Protein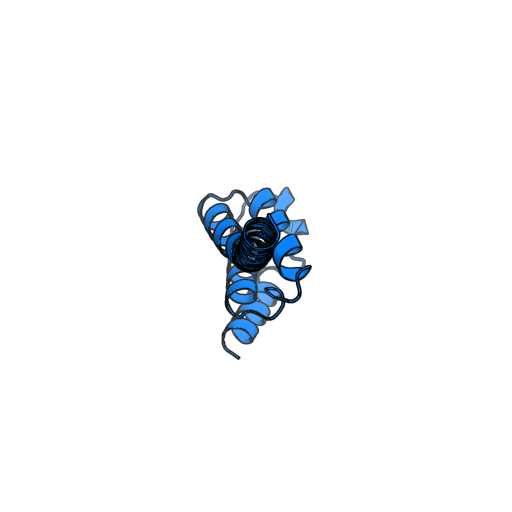 AF-A0A7K3IVN2-F1 (afdb_monomer_lite)

Structure (mmCIF, N/CA/C/O backbone):
data_AF-A0A7K3IVN2-F1
#
_entry.id   AF-A0A7K3IVN2-F1
#
loop_
_atom_site.group_PDB
_atom_site.id
_atom_site.type_symbol
_atom_site.label_atom_id
_atom_site.label_alt_id
_atom_site.label_comp_id
_atom_site.label_asym_id
_atom_site.label_entity_id
_atom_site.label_seq_id
_atom_site.pdbx_PDB_ins_code
_atom_site.Cartn_x
_atom_site.Cartn_y
_atom_site.Cartn_z
_atom_site.occupancy
_atom_site.B_iso_or_equiv
_atom_site.auth_seq_id
_atom_site.auth_comp_id
_atom_site.auth_asym_id
_atom_site.auth_atom_id
_atom_site.pdbx_PDB_model_num
ATOM 1 N N . MET A 1 1 ? 7.313 24.704 -37.315 1.00 57.50 1 MET A N 1
ATOM 2 C CA . MET A 1 1 ? 6.216 23.753 -37.003 1.00 57.50 1 MET A CA 1
ATOM 3 C C . MET A 1 1 ? 6.708 22.354 -36.621 1.00 57.50 1 MET A C 1
ATOM 5 O O . MET A 1 1 ? 6.332 21.896 -35.553 1.00 57.50 1 MET A O 1
ATOM 9 N N . LYS A 1 2 ? 7.615 21.708 -37.381 1.00 55.72 2 LYS A N 1
ATOM 10 C CA . LYS A 1 2 ? 8.184 20.383 -37.018 1.00 55.72 2 LYS A CA 1
ATOM 11 C C . LYS A 1 2 ? 8.831 20.323 -35.619 1.00 55.72 2 LYS A C 1
ATOM 13 O O . LYS A 1 2 ? 8.625 19.360 -34.894 1.00 55.72 2 LYS A O 1
ATOM 18 N N . LYS A 1 3 ? 9.554 21.378 -35.213 1.00 64.56 3 LYS A N 1
ATOM 19 C CA . LYS A 1 3 ? 10.198 21.467 -33.886 1.00 64.56 3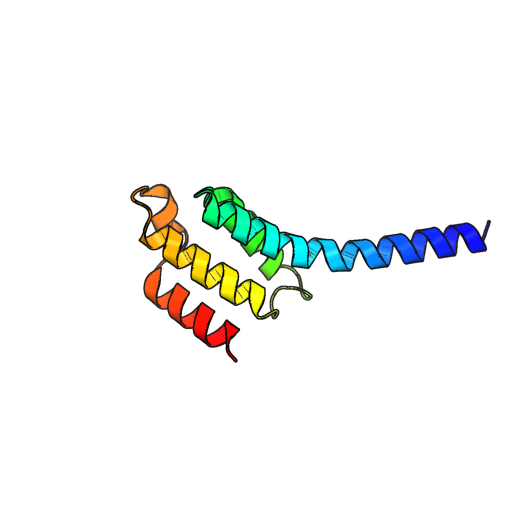 LYS A CA 1
ATOM 20 C C . LYS A 1 3 ? 9.203 21.612 -32.721 1.00 64.56 3 LYS A C 1
ATOM 22 O O . LYS A 1 3 ? 9.474 21.111 -31.641 1.00 64.56 3 LYS A O 1
ATOM 27 N N . LEU A 1 4 ? 8.050 22.250 -32.953 1.00 77.19 4 LEU A N 1
ATOM 28 C CA . LEU A 1 4 ? 6.997 22.411 -31.942 1.00 77.19 4 LEU A CA 1
ATOM 29 C C . LEU A 1 4 ? 6.212 21.105 -31.748 1.00 77.19 4 LEU A C 1
ATOM 31 O O . LEU A 1 4 ? 5.939 20.720 -30.620 1.00 77.19 4 LEU A O 1
ATOM 35 N N . PHE A 1 5 ? 5.937 20.382 -32.837 1.00 78.56 5 PHE A N 1
ATOM 36 C CA . PHE A 1 5 ? 5.322 19.051 -32.782 1.00 78.56 5 PHE A CA 1
ATOM 37 C C . PHE A 1 5 ? 6.196 18.031 -32.036 1.00 78.56 5 PHE A C 1
ATOM 39 O O . PHE A 1 5 ? 5.688 17.269 -31.222 1.00 78.56 5 PHE A O 1
ATOM 46 N N . LEU A 1 6 ? 7.516 18.059 -32.260 1.00 79.75 6 LEU A N 1
ATOM 47 C CA . LEU A 1 6 ? 8.483 17.239 -31.519 1.00 79.75 6 LEU A CA 1
ATOM 48 C C . LEU A 1 6 ? 8.508 17.572 -30.020 1.00 79.75 6 LEU A C 1
ATOM 50 O O . LEU A 1 6 ? 8.557 16.666 -29.195 1.00 79.75 6 LEU A O 1
ATOM 54 N N . LEU A 1 7 ? 8.424 18.857 -29.668 1.00 80.38 7 LEU A N 1
ATOM 55 C CA . LEU A 1 7 ? 8.351 19.313 -28.277 1.00 80.38 7 LEU A CA 1
ATOM 56 C C . LEU A 1 7 ? 7.071 18.836 -27.581 1.00 80.38 7 LEU A C 1
ATOM 58 O O . LEU A 1 7 ? 7.143 18.300 -26.480 1.00 80.38 7 LEU A O 1
ATOM 62 N N . ILE A 1 8 ? 5.917 18.962 -28.241 1.00 78.00 8 ILE A N 1
ATOM 63 C CA . ILE A 1 8 ? 4.634 18.485 -27.705 1.00 78.00 8 ILE A CA 1
ATOM 64 C C . ILE A 1 8 ? 4.664 16.961 -27.528 1.00 78.00 8 ILE A C 1
ATOM 66 O O . ILE A 1 8 ? 4.302 16.472 -26.464 1.00 78.00 8 ILE A O 1
ATOM 70 N N . ALA A 1 9 ? 5.182 16.216 -28.510 1.00 75.19 9 ALA A N 1
ATOM 71 C CA . ALA A 1 9 ? 5.307 14.763 -28.418 1.00 75.19 9 ALA A CA 1
ATOM 72 C C . ALA A 1 9 ? 6.203 14.315 -27.246 1.00 75.19 9 ALA A C 1
ATOM 74 O O . ALA A 1 9 ? 5.839 13.399 -26.512 1.00 75.19 9 ALA A O 1
ATOM 75 N N . VAL A 1 10 ? 7.341 14.981 -27.017 1.00 73.94 10 VAL A N 1
ATOM 76 C CA . VAL A 1 10 ? 8.242 14.675 -25.889 1.00 73.94 10 VAL A CA 1
ATOM 77 C C . VAL A 1 10 ? 7.584 14.963 -24.535 1.00 73.94 10 VAL A C 1
ATOM 79 O O . VAL A 1 10 ? 7.725 14.165 -23.608 1.00 73.94 10 VAL A O 1
ATOM 82 N N . ILE A 1 11 ? 6.825 16.056 -24.418 1.00 69.12 11 ILE A N 1
ATOM 83 C CA . ILE A 1 11 ? 6.111 16.417 -23.182 1.00 69.12 11 ILE A CA 1
ATOM 84 C C . ILE A 1 11 ? 4.962 15.435 -22.893 1.00 69.12 11 ILE A C 1
ATOM 86 O O . ILE A 1 11 ? 4.731 15.068 -21.743 1.00 69.12 11 ILE A O 1
ATOM 90 N N . SER A 1 12 ? 4.253 14.954 -23.917 1.00 63.38 12 SER A N 1
ATOM 91 C CA . SER A 1 12 ? 3.180 13.964 -23.739 1.00 63.38 12 SER A CA 1
ATOM 92 C C . SER A 1 12 ? 3.693 12.601 -23.260 1.00 63.38 12 SER A C 1
ATOM 94 O O . SER A 1 12 ? 3.002 11.907 -22.516 1.00 63.38 12 SER A O 1
ATOM 96 N N . ILE A 1 13 ? 4.909 12.209 -23.651 1.00 63.50 13 ILE A N 1
ATOM 97 C CA . ILE A 1 13 ? 5.506 10.931 -23.235 1.00 63.50 13 ILE A CA 1
ATOM 98 C C . ILE A 1 13 ? 5.989 11.000 -21.779 1.00 63.50 13 ILE A C 1
ATOM 100 O O . ILE A 1 13 ? 5.859 10.019 -21.045 1.00 63.50 13 ILE A O 1
ATOM 104 N N . SER A 1 14 ? 6.518 12.144 -21.333 1.00 58.81 14 SER A N 1
ATOM 105 C CA . SER A 1 14 ? 7.060 12.300 -19.977 1.00 58.81 14 SER A CA 1
ATOM 106 C C . SER A 1 14 ? 5.977 12.376 -18.891 1.00 58.81 14 SER A C 1
ATOM 108 O O . SER A 1 14 ? 6.165 11.805 -17.813 1.00 58.81 14 SER A O 1
ATOM 110 N N . THR A 1 15 ? 4.812 12.971 -19.171 1.00 55.94 15 THR A N 1
ATOM 111 C CA . THR A 1 15 ? 3.684 13.030 -18.215 1.00 55.94 15 THR A CA 1
ATOM 112 C C . THR A 1 15 ? 3.005 11.675 -18.001 1.00 55.94 15 THR A C 1
ATOM 114 O O . THR A 1 15 ? 2.593 11.360 -16.882 1.00 55.94 15 THR A O 1
ATOM 117 N N . GLY A 1 16 ? 2.959 10.821 -19.029 1.00 56.19 16 GLY A N 1
ATOM 118 C CA . GLY A 1 16 ? 2.371 9.481 -18.930 1.00 56.19 16 GLY A CA 1
ATOM 119 C C . GLY A 1 16 ? 3.118 8.540 -17.975 1.00 56.19 16 GLY A C 1
ATOM 120 O O . GLY A 1 16 ? 2.510 7.642 -17.397 1.00 56.19 16 GLY A O 1
ATOM 121 N N . VAL A 1 17 ? 4.425 8.749 -17.769 1.00 53.81 17 VAL A N 1
ATOM 122 C CA . VAL A 1 17 ? 5.250 7.924 -16.864 1.00 53.81 17 VAL A CA 1
ATOM 123 C C . VAL A 1 17 ? 5.015 8.275 -15.394 1.00 53.81 17 VAL A C 1
ATOM 125 O O . VAL A 1 17 ? 4.963 7.385 -14.548 1.00 53.81 17 VAL A O 1
ATOM 128 N N . TRP A 1 18 ? 4.847 9.561 -15.088 1.00 56.31 18 TRP A N 1
ATOM 129 C CA . TRP A 1 18 ? 4.668 10.048 -13.716 1.00 56.31 18 TRP A CA 1
ATOM 130 C C . TRP A 1 18 ? 3.242 9.858 -13.198 1.00 56.31 18 TRP A C 1
ATOM 132 O O . TRP A 1 18 ? 3.054 9.609 -12.008 1.00 56.31 18 TRP A O 1
ATOM 142 N N . ALA A 1 19 ? 2.243 9.888 -14.084 1.00 67.31 19 ALA A N 1
ATOM 143 C CA . ALA A 1 19 ? 0.844 9.699 -13.705 1.00 67.31 19 ALA A CA 1
ATOM 144 C C . ALA A 1 19 ? 0.582 8.350 -13.008 1.00 67.31 19 ALA A C 1
ATOM 146 O O . ALA A 1 19 ? -0.230 8.287 -12.089 1.00 67.31 19 ALA A O 1
ATOM 147 N N . GLN A 1 20 ? 1.286 7.286 -13.410 1.00 76.56 20 GLN A N 1
ATOM 148 C CA . GLN A 1 20 ? 1.032 5.921 -12.930 1.00 76.56 20 GLN A CA 1
ATOM 149 C C . GLN A 1 20 ? 1.599 5.684 -11.529 1.00 76.56 20 GLN A C 1
ATOM 151 O O . GLN A 1 20 ? 0.888 5.219 -10.644 1.00 76.56 20 GLN A O 1
ATOM 156 N N . LYS A 1 21 ? 2.839 6.117 -11.266 1.00 86.19 21 LYS A N 1
ATOM 157 C CA . LYS A 1 21 ? 3.385 6.121 -9.896 1.00 86.19 21 LYS A CA 1
ATOM 158 C C . LYS A 1 21 ? 2.647 7.109 -8.989 1.00 86.19 21 LYS A C 1
ATOM 160 O O . LYS A 1 21 ? 2.478 6.833 -7.806 1.00 86.19 21 LYS A O 1
ATOM 165 N N . GLY A 1 22 ? 2.118 8.199 -9.551 1.00 89.69 22 GLY A N 1
ATOM 166 C CA . GLY A 1 22 ? 1.220 9.112 -8.845 1.00 89.69 22 GLY A CA 1
ATOM 167 C C . GLY A 1 22 ? -0.060 8.443 -8.328 1.00 89.69 22 GLY A C 1
ATOM 168 O O . GLY A 1 22 ? -0.572 8.859 -7.292 1.00 89.69 22 GLY A O 1
ATOM 169 N N . LYS A 1 23 ? -0.550 7.370 -8.972 1.00 92.75 23 LYS A N 1
ATOM 170 C CA . LYS A 1 23 ? -1.681 6.577 -8.453 1.00 92.75 23 LYS A CA 1
ATOM 171 C C . LYS A 1 23 ? -1.329 5.825 -7.175 1.00 92.75 23 LYS A C 1
ATOM 173 O O . LYS A 1 23 ? -2.159 5.772 -6.278 1.00 92.75 23 LYS A O 1
ATOM 178 N N . VAL A 1 24 ? -0.099 5.328 -7.052 1.00 95.75 24 VAL A N 1
ATOM 179 C CA . VAL A 1 24 ? 0.381 4.686 -5.817 1.00 95.75 24 VAL A CA 1
ATOM 180 C C . VAL A 1 24 ? 0.435 5.699 -4.675 1.00 95.75 24 VAL A C 1
ATOM 182 O O . VAL A 1 24 ? -0.056 5.430 -3.584 1.00 95.75 24 VAL A O 1
ATOM 185 N N . THR A 1 25 ? 0.958 6.901 -4.932 1.00 95.88 25 THR A N 1
ATOM 186 C CA . THR A 1 25 ? 0.950 7.993 -3.945 1.00 95.88 25 THR A CA 1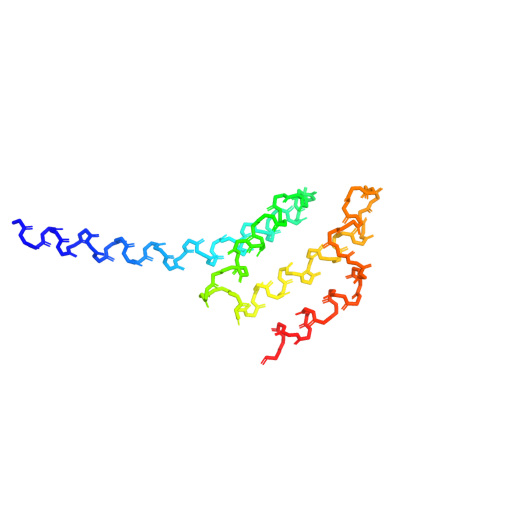
ATOM 187 C C . THR A 1 25 ? -0.472 8.401 -3.558 1.00 95.88 25 THR A C 1
ATOM 189 O O . THR A 1 25 ? -0.754 8.596 -2.378 1.00 95.88 25 THR A O 1
ATOM 192 N N . ALA A 1 26 ? -1.387 8.493 -4.527 1.00 96.00 26 ALA A N 1
ATOM 193 C CA . ALA A 1 26 ? -2.790 8.785 -4.251 1.00 96.00 26 ALA A CA 1
ATOM 194 C C . ALA A 1 26 ? -3.442 7.686 -3.399 1.00 96.00 26 ALA A C 1
ATOM 196 O O . ALA A 1 26 ? -4.152 8.006 -2.452 1.00 96.00 26 ALA A O 1
ATOM 197 N N . ALA A 1 27 ? -3.163 6.410 -3.690 1.00 98.06 27 ALA A N 1
ATOM 198 C CA . ALA A 1 27 ? -3.654 5.291 -2.896 1.00 98.06 27 ALA A CA 1
ATOM 199 C C . ALA A 1 27 ? -3.197 5.392 -1.438 1.00 98.06 27 ALA A C 1
ATOM 201 O O . ALA A 1 27 ? -4.035 5.312 -0.548 1.00 98.06 27 ALA A O 1
ATOM 202 N N . LEU A 1 28 ? -1.907 5.648 -1.194 1.00 98.25 28 LEU A N 1
ATOM 203 C CA . LEU A 1 28 ? -1.375 5.859 0.158 1.00 98.25 28 LEU A CA 1
ATOM 204 C C . LEU A 1 28 ? -2.106 6.991 0.888 1.00 98.25 28 LEU A C 1
ATOM 206 O O . LEU A 1 28 ? -2.564 6.792 2.008 1.00 98.25 28 LEU A O 1
ATOM 210 N N . SER A 1 29 ? -2.314 8.130 0.226 1.00 98.19 29 SER A N 1
ATOM 211 C CA . SER A 1 29 ? -3.045 9.248 0.828 1.00 98.19 29 SER A CA 1
ATOM 212 C C . SER A 1 29 ? -4.511 8.908 1.125 1.00 98.19 29 SER A C 1
ATOM 214 O O . SER A 1 29 ? -5.039 9.303 2.161 1.00 98.19 29 SER A O 1
ATOM 216 N N . PHE A 1 30 ? -5.184 8.150 0.254 1.00 98.25 30 PHE A N 1
ATOM 217 C CA . PHE A 1 30 ? -6.552 7.692 0.510 1.00 98.25 30 PHE A CA 1
ATOM 218 C C . PHE A 1 30 ? -6.630 6.676 1.651 1.00 98.25 30 PHE A C 1
ATOM 220 O O . PHE A 1 30 ? -7.600 6.715 2.405 1.00 98.25 30 PHE A O 1
ATOM 227 N N . ILE A 1 31 ? -5.624 5.809 1.807 1.00 98.12 31 ILE A N 1
ATOM 228 C CA . ILE A 1 31 ? -5.519 4.885 2.947 1.00 98.12 31 ILE A CA 1
ATOM 229 C C . ILE A 1 31 ? -5.411 5.682 4.247 1.00 98.12 31 ILE A C 1
ATOM 231 O O . ILE A 1 31 ? -6.186 5.441 5.165 1.00 98.12 31 ILE A O 1
ATOM 235 N N . GLU A 1 32 ? -4.521 6.676 4.304 1.00 97.25 32 GLU A N 1
ATOM 236 C CA . GLU A 1 32 ? -4.357 7.549 5.478 1.00 97.25 32 GLU A CA 1
ATOM 237 C C . GLU A 1 32 ? -5.641 8.314 5.835 1.00 97.25 32 GLU A C 1
ATOM 239 O O . GLU A 1 32 ? -5.911 8.573 7.003 1.00 97.25 32 GLU A O 1
ATOM 244 N N . GLN A 1 33 ? -6.457 8.651 4.835 1.00 96.88 33 GLN A N 1
ATOM 245 C CA . GLN A 1 33 ? -7.754 9.310 5.017 1.00 96.88 33 GLN A CA 1
ATOM 246 C C . GLN A 1 33 ? -8.898 8.338 5.366 1.00 96.88 33 GLN A C 1
ATOM 248 O O . GLN A 1 33 ? -10.031 8.782 5.549 1.00 96.88 33 GLN A O 1
ATOM 253 N N . GLY A 1 34 ? -8.656 7.022 5.386 1.00 95.62 34 GLY A N 1
ATOM 254 C CA . GLY A 1 34 ? -9.697 5.998 5.545 1.00 95.62 34 GLY A CA 1
ATOM 255 C C . GLY A 1 34 ? -10.644 5.868 4.342 1.00 95.62 34 GLY A C 1
ATOM 256 O O . GLY A 1 34 ? -11.661 5.178 4.412 1.00 95.62 34 GLY A O 1
ATOM 257 N N . ALA A 1 35 ? -10.330 6.505 3.211 1.00 96.81 35 ALA A N 1
ATOM 258 C CA . ALA A 1 35 ? -11.120 6.467 1.983 1.00 96.81 35 ALA A CA 1
ATOM 259 C C . ALA A 1 35 ? -10.822 5.191 1.171 1.00 96.81 35 ALA A C 1
ATOM 261 O O . ALA A 1 35 ? -10.355 5.258 0.030 1.00 96.81 35 ALA A O 1
ATOM 262 N N . LEU A 1 36 ? -11.090 4.020 1.761 1.00 97.19 36 LEU A N 1
ATOM 263 C CA . LEU A 1 36 ? -10.641 2.722 1.239 1.00 97.19 36 LEU A CA 1
ATOM 264 C C . LEU A 1 36 ? -11.208 2.376 -0.146 1.00 97.19 36 LEU A C 1
ATOM 266 O O . LEU A 1 36 ? -10.508 1.768 -0.948 1.00 97.19 36 LEU A O 1
ATOM 270 N N . ASP A 1 37 ? -12.408 2.841 -0.495 1.00 96.88 37 ASP A N 1
ATOM 271 C CA . ASP A 1 37 ? -12.937 2.700 -1.862 1.00 96.88 37 ASP A CA 1
ATOM 272 C C . ASP A 1 37 ? -12.015 3.347 -2.909 1.00 96.88 37 ASP A C 1
ATOM 274 O O . ASP A 1 37 ? -11.618 2.724 -3.892 1.00 96.88 37 ASP A O 1
ATOM 278 N N . LYS A 1 38 ? -11.611 4.599 -2.659 1.00 96.69 38 LYS A N 1
ATOM 279 C CA . LYS A 1 38 ? -10.737 5.357 -3.564 1.00 96.69 38 LYS A CA 1
ATOM 280 C C . LYS A 1 38 ? -9.319 4.798 -3.567 1.00 96.69 38 LYS A C 1
ATOM 282 O O . LYS A 1 38 ? -8.658 4.795 -4.605 1.00 96.69 38 LYS A O 1
ATOM 287 N N . ALA A 1 39 ? -8.851 4.323 -2.412 1.00 97.88 39 ALA A N 1
ATOM 288 C CA . ALA A 1 39 ? -7.571 3.637 -2.309 1.00 97.88 39 ALA A CA 1
ATOM 289 C C . ALA A 1 39 ? -7.544 2.378 -3.183 1.00 97.88 39 ALA A C 1
ATOM 291 O O . ALA A 1 39 ? -6.582 2.180 -3.924 1.00 97.88 39 ALA A O 1
ATOM 292 N N . LYS A 1 40 ? -8.618 1.578 -3.149 1.00 96.69 40 LYS A N 1
ATOM 293 C CA . LYS A 1 40 ? -8.760 0.377 -3.971 1.00 96.69 40 LYS A CA 1
ATOM 294 C C . LYS A 1 40 ? -8.723 0.700 -5.460 1.00 96.69 40 LYS A C 1
ATOM 296 O O . LYS A 1 40 ? -7.916 0.119 -6.175 1.00 96.69 40 LYS A O 1
ATOM 301 N N . GLU A 1 41 ? -9.519 1.662 -5.919 1.00 96.31 41 GLU A N 1
ATOM 302 C CA . GLU A 1 41 ? -9.521 2.079 -7.330 1.00 96.31 41 GLU A CA 1
ATOM 303 C C . GLU A 1 41 ? -8.133 2.545 -7.800 1.00 96.31 41 GLU A C 1
ATOM 305 O O . GLU A 1 41 ? -7.682 2.206 -8.897 1.00 96.31 41 GLU A O 1
ATOM 310 N N . ALA A 1 42 ? -7.431 3.314 -6.963 1.00 96.50 42 ALA A N 1
ATOM 311 C CA . ALA A 1 42 ? -6.089 3.794 -7.268 1.00 96.50 42 ALA A CA 1
ATOM 312 C C . ALA A 1 42 ? -5.053 2.656 -7.307 1.00 96.50 42 ALA A C 1
ATOM 314 O O . ALA A 1 42 ? -4.194 2.654 -8.193 1.00 96.50 42 ALA A O 1
ATOM 315 N N . LEU A 1 43 ? -5.145 1.685 -6.392 1.00 96.75 43 LEU A N 1
ATOM 316 C CA . LEU A 1 43 ? -4.299 0.487 -6.379 1.00 96.75 43 LEU A CA 1
ATOM 317 C C . LEU A 1 43 ? -4.567 -0.421 -7.577 1.00 96.75 43 LEU A C 1
ATOM 319 O O . LEU A 1 43 ? -3.616 -0.833 -8.236 1.00 96.75 43 LEU A O 1
ATOM 323 N N . ASP A 1 44 ? -5.830 -0.691 -7.898 1.00 95.94 44 ASP A N 1
ATOM 324 C CA . ASP A 1 44 ? -6.217 -1.519 -9.043 1.00 95.94 44 ASP A CA 1
ATOM 325 C C . ASP A 1 44 ? -5.676 -0.904 -10.347 1.00 95.94 44 ASP A C 1
ATOM 327 O O . ASP A 1 44 ? -5.068 -1.594 -11.169 1.00 95.94 44 ASP A O 1
ATOM 331 N N . ALA A 1 45 ? -5.784 0.422 -10.499 1.00 94.12 45 ALA A N 1
ATOM 332 C CA . ALA A 1 45 ? -5.182 1.141 -11.620 1.00 94.12 45 ALA A CA 1
ATOM 333 C C . ALA A 1 45 ? -3.644 1.043 -11.637 1.00 94.12 45 ALA A C 1
ATOM 335 O O . ALA A 1 45 ? -3.050 0.897 -12.707 1.00 94.12 45 ALA A O 1
ATOM 336 N N . ALA A 1 46 ? -2.989 1.105 -10.473 1.00 94.81 46 ALA A N 1
ATOM 337 C CA . ALA A 1 46 ? -1.538 0.961 -10.372 1.00 94.81 46 ALA A CA 1
ATOM 338 C C . ALA A 1 46 ? -1.063 -0.461 -10.726 1.00 94.81 46 ALA A C 1
ATOM 340 O O . ALA A 1 46 ? -0.028 -0.607 -11.380 1.00 94.81 46 ALA A O 1
ATOM 341 N N . PHE A 1 47 ? -1.815 -1.500 -10.354 1.00 95.38 47 PHE A N 1
ATOM 342 C CA . PHE A 1 47 ? -1.519 -2.891 -10.716 1.00 95.38 47 PHE A CA 1
ATOM 343 C C . PHE A 1 47 ? -1.822 -3.216 -12.181 1.00 95.38 47 PHE A C 1
ATOM 345 O O . PHE A 1 47 ? -1.167 -4.080 -12.759 1.00 95.38 47 PHE A O 1
ATOM 352 N N . ALA A 1 48 ? -2.754 -2.504 -12.813 1.00 94.19 48 ALA A N 1
ATOM 353 C CA . ALA A 1 48 ? -3.035 -2.650 -14.240 1.00 94.19 48 ALA A CA 1
ATOM 354 C C . ALA A 1 48 ? -1.950 -2.036 -15.147 1.00 94.19 48 ALA A C 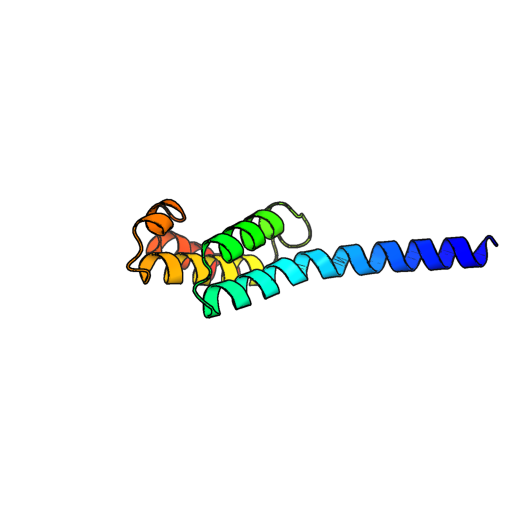1
ATOM 356 O O . ALA A 1 48 ? -1.957 -2.264 -16.357 1.00 94.19 48 ALA A O 1
ATOM 357 N N . ASN A 1 49 ? -1.023 -1.239 -14.600 1.00 91.81 49 ASN A N 1
ATOM 358 C CA . ASN A 1 49 ? 0.001 -0.557 -15.384 1.00 91.81 49 ASN A CA 1
ATOM 359 C C . ASN A 1 49 ? 1.389 -1.196 -15.235 1.00 91.81 49 ASN A C 1
ATOM 361 O O . ASN A 1 49 ? 1.946 -1.243 -14.141 1.00 91.81 49 ASN A O 1
ATOM 365 N N . GLU A 1 50 ? 2.009 -1.569 -16.357 1.00 90.44 50 GLU A N 1
ATOM 366 C CA . GLU A 1 50 ? 3.349 -2.182 -16.423 1.00 90.44 50 GLU A CA 1
ATOM 367 C C . GLU A 1 50 ? 4.440 -1.421 -15.651 1.00 90.44 50 GLU A C 1
ATOM 369 O O . GLU A 1 50 ? 5.369 -2.024 -15.126 1.00 90.44 50 GLU A O 1
ATOM 374 N N . LYS A 1 51 ? 4.345 -0.089 -15.554 1.00 88.44 51 LYS A N 1
ATOM 375 C CA . LYS A 1 51 ? 5.377 0.741 -14.908 1.00 88.44 51 LYS A CA 1
ATOM 376 C C . LYS A 1 51 ? 5.237 0.845 -13.392 1.00 88.44 51 LYS A C 1
ATOM 378 O O . LYS A 1 51 ? 6.163 1.330 -12.737 1.00 88.44 51 LYS A O 1
ATOM 383 N N . SER A 1 52 ? 4.089 0.458 -12.845 1.00 92.94 52 SER A N 1
ATOM 384 C CA . SER A 1 52 ? 3.821 0.489 -11.405 1.00 92.94 52 SER A CA 1
ATOM 385 C C . SER A 1 52 ? 3.511 -0.882 -10.825 1.00 92.94 52 SER A C 1
ATOM 387 O O . SER A 1 52 ? 3.794 -1.073 -9.649 1.00 92.94 52 SER A O 1
ATOM 389 N N . LYS A 1 53 ? 3.016 -1.852 -11.599 1.00 93.19 53 LYS A N 1
ATOM 390 C CA . LYS A 1 53 ? 2.608 -3.167 -11.078 1.00 93.19 53 LYS A CA 1
ATOM 391 C C . LYS A 1 53 ? 3.720 -3.907 -10.328 1.00 93.19 53 LYS A C 1
ATOM 393 O O . LYS A 1 53 ? 3.444 -4.551 -9.325 1.00 93.19 53 LYS A O 1
ATOM 398 N N . ASP A 1 54 ? 4.966 -3.759 -10.778 1.00 93.62 54 ASP A N 1
ATOM 399 C CA . ASP A 1 54 ? 6.140 -4.419 -10.192 1.00 93.62 54 ASP A CA 1
ATOM 400 C C . ASP A 1 54 ? 6.985 -3.475 -9.327 1.00 93.62 54 ASP A C 1
ATOM 402 O O . ASP A 1 54 ? 8.079 -3.812 -8.886 1.00 93.62 54 ASP A O 1
ATOM 406 N N . TRP A 1 55 ? 6.499 -2.259 -9.077 1.00 95.06 55 TRP A N 1
ATOM 407 C CA . TRP A 1 55 ? 7.210 -1.301 -8.245 1.00 95.06 55 TRP A CA 1
ATOM 408 C C . TRP A 1 55 ? 6.998 -1.630 -6.766 1.00 95.06 55 TRP A C 1
ATOM 410 O O . TRP A 1 55 ? 5.857 -1.764 -6.325 1.00 95.06 55 TRP A O 1
ATOM 420 N N . PHE A 1 56 ? 8.085 -1.686 -5.989 1.00 96.19 56 PHE A N 1
ATOM 421 C CA . PHE A 1 56 ? 8.051 -2.020 -4.558 1.00 96.19 56 PHE A CA 1
ATOM 422 C C . PHE A 1 56 ? 6.981 -1.228 -3.785 1.00 96.19 56 PHE A C 1
ATOM 424 O O . PHE A 1 56 ? 6.253 -1.775 -2.961 1.00 96.19 56 PHE A O 1
ATOM 431 N N . ASN A 1 57 ? 6.820 0.060 -4.111 1.00 96.50 57 ASN A N 1
ATOM 432 C CA . ASN A 1 57 ? 5.895 0.941 -3.410 1.00 96.50 57 ASN A CA 1
ATOM 433 C C . ASN A 1 57 ? 4.417 0.602 -3.689 1.00 96.50 57 ASN A C 1
ATOM 435 O O . ASN A 1 57 ? 3.554 0.885 -2.865 1.00 96.50 57 ASN A O 1
ATOM 439 N N . THR A 1 58 ? 4.111 -0.031 -4.825 1.00 97.50 58 THR A N 1
ATOM 440 C CA . THR A 1 58 ? 2.760 -0.528 -5.134 1.00 97.50 58 THR A CA 1
ATOM 441 C C . THR A 1 58 ? 2.394 -1.684 -4.210 1.00 97.50 58 THR A C 1
ATOM 443 O O . THR A 1 58 ? 1.286 -1.725 -3.679 1.00 97.50 58 THR A O 1
ATOM 446 N N . TYR A 1 59 ? 3.342 -2.584 -3.940 1.00 98.19 59 TYR A N 1
ATOM 447 C CA . TYR A 1 59 ? 3.153 -3.664 -2.972 1.00 98.19 59 TYR A CA 1
ATOM 448 C C . TYR A 1 59 ? 3.128 -3.146 -1.533 1.00 98.19 59 TYR A C 1
ATOM 450 O O . TYR A 1 59 ? 2.280 -3.571 -0.755 1.00 98.19 59 TYR A O 1
ATOM 458 N N . PHE A 1 60 ? 3.958 -2.155 -1.200 1.00 98.38 60 PHE A N 1
ATOM 459 C CA . PHE A 1 60 ? 3.879 -1.470 0.092 1.00 98.38 60 PHE A CA 1
ATOM 460 C C . PHE A 1 60 ? 2.495 -0.840 0.318 1.00 98.38 60 PHE A C 1
ATOM 462 O O . PHE A 1 60 ? 1.880 -1.044 1.365 1.00 98.38 60 PHE A O 1
ATOM 469 N N . ALA A 1 61 ? 1.963 -0.136 -0.685 1.00 98.25 61 ALA A N 1
ATOM 470 C CA . ALA A 1 61 ? 0.621 0.436 -0.635 1.00 98.25 61 ALA A CA 1
ATOM 471 C C . ALA A 1 61 ? -0.472 -0.643 -0.541 1.00 98.25 61 ALA A C 1
ATOM 473 O O . ALA A 1 61 ? -1.425 -0.460 0.213 1.00 98.25 61 ALA A O 1
ATOM 474 N N . LYS A 1 62 ? -0.323 -1.789 -1.228 1.00 98.31 62 LYS A N 1
ATOM 475 C CA . LYS A 1 62 ? -1.227 -2.943 -1.068 1.00 98.31 62 LYS A CA 1
ATOM 476 C C . LYS A 1 62 ? -1.212 -3.475 0.369 1.00 98.31 62 LYS A C 1
ATOM 478 O O . LYS A 1 62 ? -2.276 -3.726 0.929 1.00 98.31 62 LYS A O 1
ATOM 483 N N . GLY A 1 63 ? -0.032 -3.609 0.973 1.00 98.38 63 GLY A N 1
ATOM 484 C CA . GLY A 1 63 ? 0.105 -4.044 2.362 1.00 98.38 63 GLY A CA 1
ATOM 485 C C . GLY A 1 63 ? 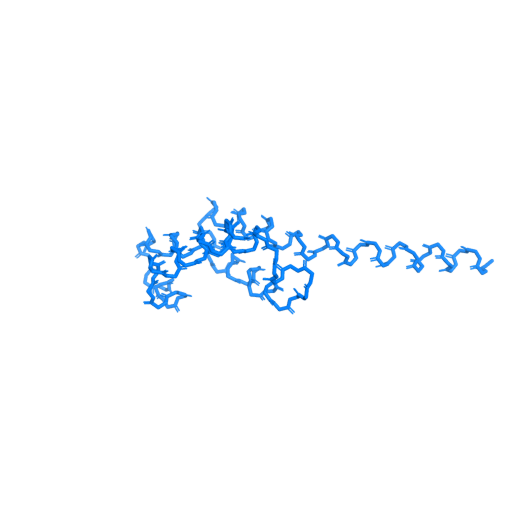-0.616 -3.108 3.330 1.00 98.38 63 GLY A C 1
ATOM 486 O O . GLY A 1 63 ? -1.430 -3.551 4.141 1.00 98.38 63 GLY A O 1
ATOM 487 N N . LYS A 1 64 ? -0.399 -1.797 3.169 1.00 98.44 64 LYS A N 1
ATOM 488 C CA . LYS A 1 64 ? -1.082 -0.755 3.951 1.00 98.44 64 LYS A CA 1
ATOM 489 C C . LYS A 1 64 ? -2.592 -0.798 3.769 1.00 98.44 64 LYS A C 1
ATOM 491 O O . LYS A 1 64 ? -3.330 -0.660 4.738 1.00 98.44 64 LYS A O 1
ATOM 496 N N . PHE A 1 65 ? -3.045 -1.011 2.540 1.00 98.50 65 PHE A N 1
ATOM 497 C CA . PHE A 1 65 ? -4.459 -1.094 2.218 1.00 98.50 65 PHE A CA 1
ATOM 498 C C . PHE A 1 65 ? -5.135 -2.273 2.916 1.00 98.50 65 PHE A C 1
ATOM 500 O O . PHE A 1 65 ? -6.138 -2.063 3.589 1.00 98.50 65 PHE A O 1
ATOM 507 N N . CYS A 1 66 ? -4.583 -3.488 2.818 1.00 98.12 66 CYS A N 1
ATOM 508 C CA . CYS A 1 66 ? -5.200 -4.638 3.480 1.00 98.12 66 CYS A CA 1
ATOM 509 C C . CYS A 1 66 ? -5.110 -4.555 5.015 1.00 98.12 66 CYS A C 1
ATOM 511 O O . CYS A 1 66 ? -6.043 -4.983 5.688 1.00 98.12 66 CYS A O 1
ATOM 513 N N . GLN A 1 67 ? -4.073 -3.928 5.585 1.00 98.00 67 GLN A N 1
ATOM 514 C CA . GLN A 1 67 ? -4.079 -3.594 7.018 1.00 98.00 67 GLN A CA 1
ATOM 515 C C . GLN A 1 67 ? -5.225 -2.647 7.379 1.00 98.00 67 GLN A C 1
ATOM 517 O O . GLN A 1 67 ? -5.979 -2.935 8.299 1.00 98.00 67 GLN A O 1
ATOM 522 N N . ALA A 1 68 ? -5.415 -1.567 6.622 1.00 97.81 68 ALA A N 1
ATOM 523 C CA . ALA A 1 68 ? -6.509 -0.634 6.873 1.00 97.81 68 ALA A CA 1
ATOM 524 C C . ALA A 1 68 ? -7.893 -1.280 6.672 1.00 97.81 68 ALA A C 1
ATOM 526 O O . ALA A 1 68 ? -8.842 -0.930 7.367 1.00 97.81 68 ALA A O 1
ATOM 527 N N . VAL A 1 69 ? -8.017 -2.242 5.749 1.00 97.38 69 VAL A N 1
ATOM 528 C CA . VAL A 1 69 ? -9.225 -3.068 5.590 1.00 97.38 69 VAL A CA 1
ATOM 529 C C . VAL A 1 69 ? -9.483 -3.913 6.838 1.00 97.38 69 VAL A C 1
ATOM 531 O O . VAL A 1 69 ? -10.621 -3.959 7.292 1.00 97.38 69 VAL A O 1
ATOM 534 N N . PHE A 1 70 ? -8.453 -4.552 7.401 1.00 96.31 70 PHE A N 1
ATOM 535 C CA . PHE A 1 70 ? -8.566 -5.321 8.645 1.00 96.31 70 PHE A CA 1
ATOM 536 C C . PHE A 1 70 ? -8.973 -4.450 9.837 1.00 96.31 70 PHE A C 1
ATOM 538 O O . PHE A 1 70 ? -9.814 -4.845 10.636 1.00 96.31 70 PHE A O 1
ATOM 545 N N . GLU A 1 71 ? -8.362 -3.272 9.951 1.00 95.69 71 GLU A N 1
ATOM 546 C CA . GLU A 1 71 ? -8.609 -2.311 11.030 1.00 95.69 71 GLU A CA 1
ATOM 547 C C . GLU A 1 71 ? -9.957 -1.591 10.889 1.00 95.69 71 GLU A C 1
ATOM 549 O O . GLU A 1 71 ? -10.383 -0.894 11.808 1.00 95.69 71 GLU A O 1
ATOM 554 N N . SER A 1 72 ? -10.635 -1.721 9.746 1.00 94.06 72 SER A N 1
ATOM 555 C CA . SER A 1 72 ? -11.906 -1.049 9.527 1.00 94.06 72 SER A CA 1
ATOM 556 C C . SER A 1 72 ? -13.076 -1.811 10.140 1.00 94.06 72 SER A C 1
ATOM 558 O O . SER A 1 72 ? -13.356 -2.950 9.779 1.00 94.06 72 SER A O 1
ATOM 560 N N . ASP A 1 73 ? -13.869 -1.111 10.950 1.00 88.38 73 ASP A N 1
ATOM 561 C CA . ASP A 1 73 ? -15.145 -1.617 11.466 1.00 88.38 73 ASP A CA 1
ATOM 562 C C . ASP A 1 73 ? -16.261 -1.658 10.403 1.00 88.38 73 ASP A C 1
ATOM 564 O O . ASP A 1 73 ? -17.376 -2.100 10.683 1.00 88.38 73 ASP A O 1
ATOM 568 N N . ASN A 1 74 ? -16.009 -1.161 9.183 1.00 89.44 74 ASN A N 1
ATOM 569 C CA . ASN A 1 74 ? -17.008 -1.108 8.121 1.00 89.44 74 ASN A CA 1
ATOM 570 C C . ASN A 1 74 ? -17.060 -2.440 7.346 1.00 89.44 74 ASN A C 1
ATOM 572 O O . ASN A 1 74 ? -16.152 -2.717 6.552 1.00 89.44 74 ASN A O 1
ATOM 576 N N . PRO A 1 75 ? -18.158 -3.220 7.445 1.00 88.12 75 PRO A N 1
ATOM 577 C CA . PRO A 1 75 ? -18.271 -4.525 6.788 1.00 88.12 75 PRO A CA 1
ATOM 578 C C . PRO A 1 75 ? -18.189 -4.457 5.261 1.00 88.12 75 PRO A C 1
ATOM 580 O O . PRO A 1 75 ? -17.949 -5.464 4.606 1.00 88.12 75 PRO A O 1
ATOM 583 N N . LYS A 1 76 ? -18.383 -3.277 4.660 1.00 90.94 76 LYS A N 1
ATOM 584 C CA . LYS A 1 76 ? -18.212 -3.088 3.216 1.00 90.94 76 LYS A CA 1
ATOM 585 C C . LYS A 1 76 ? -16.804 -3.481 2.762 1.00 90.94 76 LYS A C 1
ATOM 587 O O . LYS A 1 76 ? -16.638 -4.091 1.705 1.00 90.94 76 LYS A O 1
ATOM 592 N N . PHE A 1 77 ? -15.797 -3.117 3.551 1.00 91.62 77 PHE A N 1
ATOM 593 C CA . PHE A 1 77 ? -14.400 -3.232 3.148 1.00 91.62 77 PHE A CA 1
ATOM 594 C C . PHE A 1 77 ? -13.827 -4.626 3.376 1.00 91.62 77 PHE A C 1
ATOM 596 O O . PHE A 1 77 ? -12.856 -4.974 2.713 1.00 91.62 77 PHE A O 1
ATOM 603 N N . SER A 1 78 ? -14.460 -5.466 4.200 1.00 87.19 78 SER A N 1
ATOM 604 C CA . SER A 1 78 ? -14.010 -6.846 4.428 1.00 87.19 78 SER A CA 1
ATOM 605 C C . SER A 1 78 ? -13.996 -7.693 3.150 1.00 87.19 78 SER A C 1
ATOM 607 O O . SER A 1 78 ? -13.301 -8.696 3.081 1.00 87.19 78 SER A O 1
ATOM 609 N N . SER A 1 79 ? -14.743 -7.287 2.119 1.00 91.44 79 SER A N 1
ATOM 610 C CA . SER A 1 79 ? -14.731 -7.930 0.800 1.00 91.44 79 SER A CA 1
ATOM 611 C C . SER A 1 79 ? -13.512 -7.572 -0.063 1.00 91.44 79 SER A C 1
ATOM 613 O O . SER A 1 79 ? -13.299 -8.191 -1.105 1.00 91.44 79 SER A O 1
ATOM 615 N N . TYR A 1 80 ? -12.722 -6.565 0.325 1.00 93.94 80 TYR A N 1
ATOM 616 C CA . TYR A 1 80 ? -11.629 -6.037 -0.498 1.00 93.94 80 TYR A CA 1
ATOM 617 C C . TYR A 1 80 ? -10.327 -6.823 -0.370 1.00 93.94 80 TYR A C 1
ATOM 619 O O . TYR A 1 80 ? -9.547 -6.818 -1.322 1.00 93.94 80 TYR A O 1
ATOM 627 N N . CYS A 1 81 ? -10.117 -7.504 0.755 1.00 93.06 81 CYS A N 1
ATOM 628 C CA . CYS A 1 81 ? -9.054 -8.490 0.936 1.00 93.06 81 CYS A CA 1
ATOM 629 C C . CYS A 1 81 ? -9.681 -9.720 1.607 1.00 93.06 81 CYS A C 1
ATOM 631 O O . CYS A 1 81 ? -10.379 -9.573 2.608 1.00 93.06 81 CYS A O 1
ATOM 633 N N . ALA A 1 82 ? -9.475 -10.914 1.051 1.00 92.25 82 ALA A N 1
ATOM 634 C CA . ALA A 1 82 ? -10.132 -12.131 1.542 1.00 92.25 82 ALA A CA 1
ATOM 635 C C . ALA A 1 82 ? -9.545 -12.587 2.885 1.00 92.25 82 ALA A C 1
ATOM 637 O O . ALA A 1 82 ? -10.278 -12.985 3.787 1.00 92.25 82 ALA A O 1
ATOM 638 N N . ASP A 1 83 ? -8.222 -12.478 3.013 1.00 95.50 83 ASP A N 1
ATOM 639 C CA . ASP A 1 83 ? -7.489 -12.603 4.271 1.00 95.50 83 ASP A CA 1
ATOM 640 C C . ASP A 1 83 ? -6.604 -11.357 4.427 1.00 95.50 83 ASP A C 1
ATOM 642 O O . ASP A 1 83 ? -5.465 -11.332 3.950 1.00 95.50 83 ASP A O 1
ATOM 646 N N . PRO A 1 84 ? -7.136 -10.278 5.028 1.00 95.56 84 PRO A N 1
ATOM 647 C CA . PRO A 1 84 ? -6.470 -8.982 5.046 1.00 95.56 84 PRO A CA 1
ATOM 648 C C . PRO A 1 84 ? -5.056 -9.003 5.641 1.00 95.56 84 PRO A C 1
ATOM 650 O O . PRO A 1 84 ? -4.159 -8.341 5.117 1.00 95.56 84 PRO A O 1
ATOM 653 N N . LEU A 1 85 ? -4.822 -9.771 6.710 1.00 96.81 85 LEU A N 1
ATOM 654 C CA . LEU A 1 85 ? -3.514 -9.814 7.367 1.00 96.81 85 LEU A CA 1
ATOM 655 C C . LEU A 1 85 ? -2.514 -10.668 6.585 1.00 96.81 85 LEU A C 1
ATOM 657 O O . LEU A 1 85 ? -1.366 -10.246 6.423 1.00 96.81 85 LEU A O 1
ATOM 661 N N . ALA A 1 86 ? -2.934 -11.823 6.059 1.00 98.00 86 ALA A N 1
ATOM 662 C CA . ALA A 1 86 ? -2.060 -12.653 5.230 1.00 98.00 86 ALA A CA 1
ATOM 663 C C . ALA A 1 86 ? -1.704 -11.954 3.910 1.00 98.00 86 ALA A C 1
ATOM 665 O O . ALA A 1 86 ? -0.542 -11.947 3.497 1.00 98.00 86 ALA A O 1
ATOM 666 N N . GLU A 1 87 ? -2.678 -11.304 3.267 1.00 97.75 87 GLU A N 1
ATOM 667 C CA . GLU A 1 87 ? -2.440 -10.521 2.054 1.00 97.75 87 GLU A CA 1
ATOM 668 C C . GLU A 1 87 ? -1.539 -9.314 2.313 1.00 97.75 87 GLU A C 1
ATOM 670 O O . GLU A 1 87 ? -0.679 -9.009 1.481 1.00 97.75 87 GLU A O 1
ATOM 675 N N . ALA A 1 88 ? -1.701 -8.642 3.457 1.00 98.25 88 ALA A N 1
ATOM 676 C CA . ALA A 1 88 ? -0.822 -7.546 3.834 1.00 98.25 88 ALA A CA 1
ATOM 677 C C . ALA A 1 88 ? 0.620 -8.021 4.034 1.00 98.25 88 ALA A C 1
ATOM 679 O O . ALA A 1 88 ? 1.545 -7.406 3.502 1.00 98.25 88 ALA A O 1
ATOM 680 N N . TYR A 1 89 ? 0.805 -9.130 4.753 1.00 98.31 89 TYR A N 1
ATOM 681 C CA . TYR A 1 89 ? 2.115 -9.730 4.989 1.00 98.31 89 TYR A CA 1
ATOM 682 C C . TYR A 1 89 ? 2.818 -10.085 3.673 1.00 98.31 89 TYR A C 1
ATOM 684 O O . TYR A 1 89 ? 3.914 -9.589 3.414 1.00 98.31 89 TYR A O 1
ATOM 692 N N . ALA A 1 90 ? 2.151 -10.837 2.793 1.00 98.06 90 ALA A N 1
ATOM 693 C CA . ALA A 1 90 ? 2.708 -11.226 1.498 1.00 98.06 90 ALA A CA 1
ATOM 694 C C . ALA A 1 90 ? 3.050 -10.011 0.615 1.00 98.06 90 ALA A C 1
ATOM 696 O O . ALA A 1 90 ? 4.046 -10.010 -0.113 1.00 98.06 90 ALA A O 1
ATOM 697 N N . ALA A 1 91 ? 2.235 -8.953 0.673 1.00 98.06 91 ALA A N 1
ATOM 698 C CA . ALA A 1 91 ? 2.512 -7.716 -0.046 1.00 98.06 91 ALA A CA 1
ATOM 699 C C . ALA A 1 91 ? 3.750 -6.995 0.511 1.00 98.06 91 ALA A C 1
ATOM 701 O O . ALA A 1 91 ? 4.578 -6.524 -0.267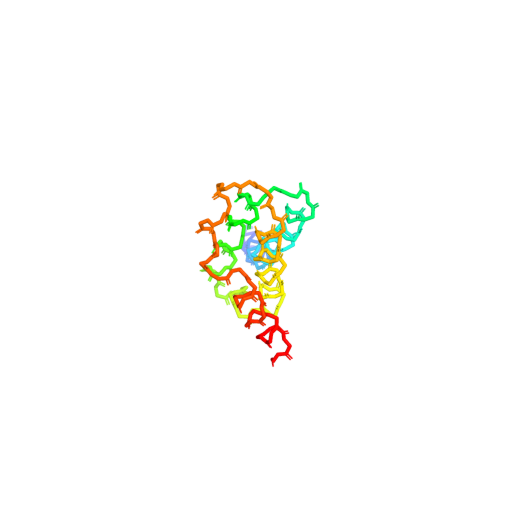 1.00 98.06 91 ALA A O 1
ATOM 702 N N . TYR A 1 92 ? 3.923 -6.941 1.833 1.00 98.44 92 TYR A N 1
ATOM 703 C CA . TYR A 1 92 ? 5.116 -6.348 2.434 1.00 98.44 92 TYR A CA 1
ATOM 704 C C . TYR A 1 92 ? 6.383 -7.149 2.163 1.00 98.44 92 TYR A C 1
ATOM 706 O O . TYR A 1 92 ? 7.399 -6.541 1.835 1.00 98.44 92 TYR A O 1
ATOM 714 N N . GLU A 1 93 ? 6.332 -8.481 2.216 1.00 98.12 93 GLU A N 1
ATOM 715 C CA . GLU A 1 93 ? 7.469 -9.316 1.811 1.00 98.12 93 GLU A CA 1
ATOM 716 C C . GLU A 1 93 ? 7.883 -9.004 0.371 1.00 98.12 93 GLU A C 1
ATOM 718 O O . GLU A 1 93 ? 9.057 -8.765 0.094 1.00 98.12 93 GLU A O 1
ATOM 723 N N . LYS A 1 94 ? 6.910 -8.904 -0.542 1.00 97.06 94 LYS A N 1
ATOM 724 C CA . LYS A 1 94 ? 7.179 -8.553 -1.940 1.00 97.06 94 LYS A CA 1
ATOM 725 C C . LYS A 1 94 ? 7.678 -7.117 -2.129 1.00 97.06 94 LYS A C 1
ATOM 727 O O . LYS A 1 94 ? 8.341 -6.839 -3.119 1.00 97.06 94 LYS A O 1
ATOM 732 N N . ALA A 1 95 ? 7.364 -6.201 -1.216 1.00 97.31 95 ALA A N 1
ATOM 733 C CA . ALA A 1 95 ? 7.888 -4.837 -1.246 1.00 97.31 95 ALA A CA 1
ATOM 734 C C . ALA A 1 95 ? 9.351 -4.743 -0.772 1.00 97.31 95 ALA A C 1
ATOM 736 O O . ALA A 1 95 ? 10.010 -3.744 -1.054 1.00 97.31 95 ALA A O 1
ATOM 737 N N . LEU A 1 96 ? 9.836 -5.742 -0.028 1.00 95.50 96 LEU A N 1
ATOM 738 C CA . LEU A 1 96 ? 11.208 -5.811 0.485 1.00 95.50 96 LEU A CA 1
ATOM 739 C C . LEU A 1 96 ? 12.157 -6.609 -0.422 1.00 95.50 96 LEU A C 1
ATOM 741 O O . LEU A 1 96 ? 13.370 -6.435 -0.305 1.00 95.50 96 LEU A O 1
ATOM 745 N N . ALA A 1 97 ? 11.611 -7.482 -1.273 1.00 82.50 97 ALA A N 1
ATOM 746 C CA . ALA A 1 97 ? 12.343 -8.290 -2.249 1.00 82.50 97 ALA A CA 1
ATOM 747 C C . ALA A 1 97 ? 12.664 -7.508 -3.534 1.00 82.50 97 ALA A C 1
ATOM 749 O O . ALA A 1 97 ? 13.779 -7.712 -4.067 1.00 82.50 97 ALA A O 1
#

Secondary structure (DSSP, 8-state):
-HHHHHHHHHHHHHHHHHHHHHHHHHHHHHHHTT-HHHHHHHHHHHHTSTTTTT-HHHHHHHHHHHHHHHH---TTGGGS-SSHHHHHHHHHHHHH-

pLDDT: mean 89.46, std 12.54, range [53.81, 98.5]

Radius of gyration: 16.41 Å; chains: 1; bounding box: 31×36×48 Å

Foldseek 3Di:
DVVVVVVVVVVVVVVVLVVLVVLLVVLQVCLVVLVLVSNLVSLVSNCVDPNRVQALSSLQSQLSSLVSLVVDPDPVSCVVDVNSNVSSVVSNVSSVD

Sequence (97 aa):
MKKLFLLIAVISISTGVWAQKGKVTAALSFIEQGALDKAKEALDAAFANEKSKDWFNTYFAKGKFCQAVFESDNPKFSSYCADPLAEAYAAYEKALA